Protein AF-A0A965I2K1-F1 (afdb_monomer)

Foldseek 3Di:
DADADQDDPVC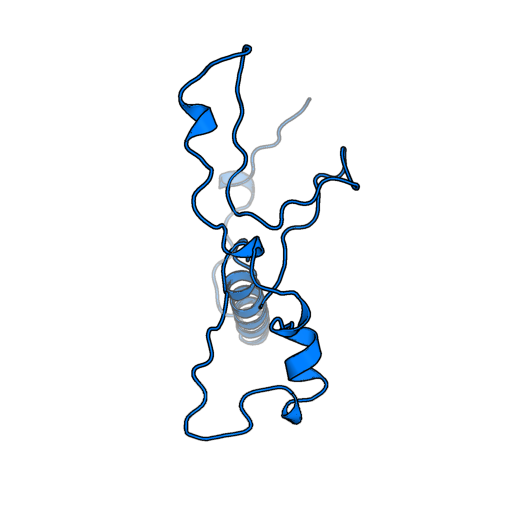RVDGPNFPDDDDDDDDDDPSVPPPDDGPSNPPPVLDDYVVNCVVPVCVDDPDPPDDDDDDPPPCPCVVPVVVVVVVVVVCVVVVHDDDDDCVVPDDDDDD

Mean predicted aligned error: 10.14 Å

Structure (mmCIF, N/CA/C/O backbone):
data_AF-A0A965I2K1-F1
#
_entry.id   AF-A0A965I2K1-F1
#
loop_
_atom_site.group_PDB
_atom_site.id
_atom_site.type_symbol
_atom_site.label_atom_id
_atom_site.label_alt_id
_atom_site.label_comp_id
_atom_site.label_asym_id
_atom_site.label_entity_id
_atom_site.label_seq_id
_atom_site.pdbx_PDB_ins_code
_atom_site.Cartn_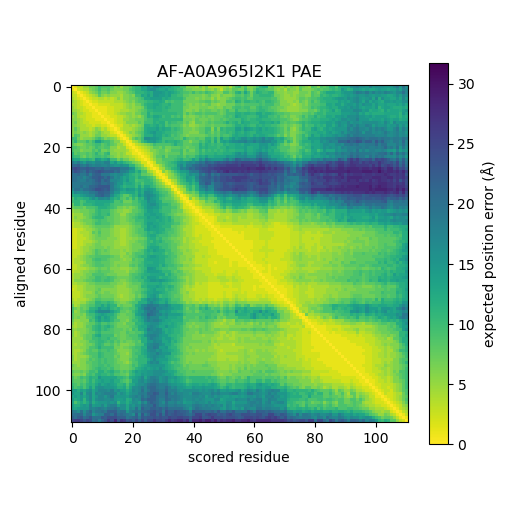x
_atom_site.Cartn_y
_atom_site.Cartn_z
_atom_site.occupancy
_atom_site.B_iso_or_equiv
_atom_site.auth_seq_id
_atom_site.auth_comp_id
_atom_site.auth_asym_id
_atom_site.auth_atom_id
_atom_site.pdbx_PDB_model_num
ATOM 1 N N . ARG A 1 1 ? 8.914 -4.332 -4.362 1.00 77.12 1 ARG A N 1
ATOM 2 C CA . ARG A 1 1 ? 8.014 -3.238 -4.778 1.00 77.12 1 ARG A CA 1
ATOM 3 C C . ARG A 1 1 ? 6.667 -3.457 -4.130 1.00 77.12 1 ARG A C 1
ATOM 5 O O . ARG A 1 1 ? 6.123 -4.542 -4.267 1.00 77.12 1 ARG A O 1
ATOM 12 N N . PHE A 1 2 ? 6.170 -2.484 -3.376 1.00 72.81 2 PHE A N 1
ATOM 13 C CA . PHE A 1 2 ? 4.917 -2.648 -2.635 1.00 72.81 2 PHE A CA 1
ATOM 14 C C . PHE A 1 2 ? 3.669 -2.520 -3.533 1.00 72.81 2 PHE A C 1
ATOM 16 O O . PHE A 1 2 ? 2.660 -3.150 -3.245 1.00 72.81 2 PHE A O 1
ATOM 23 N N . GLY A 1 3 ? 3.753 -1.791 -4.652 1.00 71.00 3 GLY A N 1
ATOM 24 C CA . GLY A 1 3 ? 2.689 -1.697 -5.656 1.00 71.00 3 GLY A CA 1
ATOM 25 C C . GLY A 1 3 ? 3.066 -0.787 -6.831 1.00 71.00 3 GLY A C 1
ATOM 26 O O . GLY A 1 3 ? 4.139 -0.180 -6.830 1.00 71.00 3 GLY A O 1
ATOM 27 N N . SER A 1 4 ? 2.176 -0.693 -7.819 1.00 70.69 4 SER A N 1
ATOM 28 C CA . SER A 1 4 ? 2.214 0.304 -8.899 1.00 70.69 4 SER A CA 1
ATOM 29 C C . SER A 1 4 ? 0.872 1.032 -8.938 1.00 70.69 4 SER A C 1
ATOM 31 O O . SER A 1 4 ? -0.163 0.403 -8.697 1.00 70.69 4 SER A O 1
ATOM 33 N N . ALA A 1 5 ? 0.861 2.331 -9.257 1.00 70.44 5 ALA A N 1
ATOM 34 C CA . ALA A 1 5 ? -0.398 2.992 -9.585 1.00 70.44 5 ALA A CA 1
ATOM 35 C C . ALA A 1 5 ? -1.046 2.288 -10.776 1.00 70.44 5 ALA A C 1
ATOM 37 O O . ALA A 1 5 ? -0.368 1.855 -11.712 1.00 70.44 5 ALA A O 1
ATOM 38 N N . ARG A 1 6 ? -2.374 2.184 -10.729 1.00 70.75 6 ARG A N 1
ATOM 39 C CA . ARG A 1 6 ? -3.134 1.759 -11.900 1.00 70.75 6 ARG A CA 1
ATOM 40 C C . ARG A 1 6 ? -3.067 2.862 -12.959 1.00 70.75 6 ARG A C 1
ATOM 42 O O . ARG A 1 6 ? -2.998 4.038 -12.589 1.00 70.75 6 ARG A O 1
ATOM 49 N N . PRO A 1 7 ? -3.118 2.501 -14.247 1.00 74.62 7 PRO A N 1
ATOM 50 C CA . PRO A 1 7 ? -3.317 3.486 -15.298 1.00 74.62 7 PRO A CA 1
ATOM 51 C C . PRO A 1 7 ? -4.610 4.289 -15.063 1.00 74.62 7 PRO A C 1
ATOM 53 O O . PRO A 1 7 ? -5.539 3.777 -14.422 1.00 74.62 7 PRO A O 1
ATOM 56 N N . PRO A 1 8 ? -4.700 5.522 -15.597 1.00 77.50 8 PRO A N 1
ATOM 57 C CA . PRO A 1 8 ? -5.969 6.230 -15.719 1.00 77.50 8 PRO A CA 1
ATOM 58 C C . PRO A 1 8 ? -7.005 5.353 -16.425 1.00 77.50 8 PRO A C 1
ATOM 60 O O . PRO A 1 8 ? -6.667 4.597 -17.339 1.00 77.50 8 PRO A O 1
ATOM 63 N N . LEU A 1 9 ? -8.272 5.465 -16.027 1.00 81.00 9 LEU A N 1
ATOM 64 C CA . LEU A 1 9 ? -9.342 4.655 -16.612 1.00 81.00 9 LEU A CA 1
ATOM 65 C C . LEU A 1 9 ? -9.515 4.954 -18.109 1.00 81.00 9 LEU A C 1
ATOM 67 O O . LEU A 1 9 ? -9.854 4.073 -18.892 1.00 81.00 9 LEU A O 1
ATOM 71 N N . GLU A 1 10 ? -9.247 6.198 -18.493 1.00 86.62 10 GLU A N 1
ATOM 72 C CA . GLU A 1 10 ? -9.348 6.730 -19.847 1.00 86.62 10 GLU A CA 1
ATOM 73 C C . GLU A 1 10 ? -8.163 6.332 -20.743 1.00 86.62 10 GLU A C 1
ATOM 75 O O . GLU A 1 10 ? -8.240 6.513 -21.955 1.00 86.62 10 GLU A O 1
ATOM 80 N N . ALA A 1 11 ? -7.077 5.811 -20.161 1.00 82.56 11 ALA A N 1
ATOM 81 C CA . ALA A 1 11 ? -5.857 5.412 -20.867 1.00 82.56 11 ALA A CA 1
ATOM 82 C C . ALA A 1 11 ? -5.230 4.159 -20.214 1.00 82.56 11 ALA A C 1
ATOM 84 O O . ALA A 1 11 ? -4.147 4.242 -19.624 1.00 82.56 11 ALA A O 1
ATOM 85 N N . PRO A 1 12 ? -5.905 2.995 -20.274 1.00 81.88 12 PRO A N 1
ATOM 86 C CA . PRO A 1 12 ? -5.486 1.773 -19.581 1.00 81.88 12 PRO A CA 1
ATOM 87 C C . PRO A 1 12 ? -4.129 1.226 -20.053 1.00 81.88 12 PRO A C 1
ATOM 89 O O . PRO A 1 12 ? -3.461 0.504 -19.318 1.00 81.88 12 PRO A O 1
ATOM 92 N N . GLU A 1 13 ? -3.702 1.564 -21.267 1.00 82.06 13 GLU A N 1
ATOM 93 C CA . GLU A 1 13 ? -2.399 1.208 -21.826 1.00 82.06 13 GLU A CA 1
ATOM 94 C C . GLU A 1 13 ? -1.237 2.047 -21.268 1.00 82.06 13 GLU A C 1
ATOM 96 O O . GLU A 1 13 ? -0.069 1.722 -21.496 1.00 82.06 13 GLU A O 1
ATOM 101 N N . MET A 1 14 ? -1.528 3.133 -20.546 1.00 75.88 14 MET A N 1
ATOM 102 C CA . MET A 1 14 ? -0.510 4.037 -20.027 1.00 75.88 14 MET A CA 1
ATOM 103 C C . MET A 1 14 ? 0.265 3.400 -18.870 1.00 75.88 14 MET A C 1
ATOM 105 O O . MET A 1 14 ? -0.284 3.127 -17.807 1.00 75.88 14 MET A O 1
ATOM 109 N N . ASN A 1 15 ? 1.583 3.250 -19.016 1.00 71.19 15 ASN A N 1
ATOM 110 C CA . ASN A 1 15 ? 2.419 2.848 -17.890 1.00 71.19 15 ASN A CA 1
ATOM 111 C C . ASN A 1 15 ? 2.812 4.067 -17.028 1.00 71.19 15 ASN A C 1
ATOM 113 O O . ASN A 1 15 ? 3.562 4.940 -17.468 1.00 71.19 15 ASN A O 1
ATOM 117 N N . VAL A 1 16 ? 2.326 4.096 -15.784 1.00 69.31 16 VAL A N 1
ATOM 118 C CA . VAL A 1 16 ? 2.611 5.125 -14.765 1.00 69.31 16 VAL A CA 1
ATOM 119 C C . VAL A 1 16 ? 3.548 4.618 -13.660 1.00 69.31 16 VAL A C 1
ATOM 121 O O . VAL A 1 16 ? 3.481 5.041 -12.508 1.00 69.31 16 VAL A O 1
ATOM 124 N N . ASP A 1 17 ? 4.462 3.710 -14.007 1.00 67.12 17 ASP A N 1
ATOM 125 C CA . ASP A 1 17 ? 5.473 3.182 -13.084 1.00 67.12 17 ASP A CA 1
ATOM 126 C C . ASP A 1 17 ? 6.386 4.262 -12.482 1.00 67.12 17 ASP A C 1
ATOM 128 O O . ASP A 1 17 ? 6.982 4.060 -11.426 1.00 67.12 17 ASP A O 1
ATOM 132 N N . SER A 1 18 ? 6.504 5.409 -13.150 1.00 62.41 18 SER A N 1
ATOM 133 C CA . SER A 1 18 ? 7.214 6.583 -12.648 1.00 62.41 18 SER A CA 1
ATOM 134 C C . SER A 1 18 ? 6.278 7.513 -11.876 1.00 62.41 18 SER A C 1
ATOM 136 O O . SER A 1 18 ? 5.239 7.904 -12.395 1.00 62.41 18 SER A O 1
ATOM 138 N N . GLU A 1 19 ? 6.707 7.987 -10.704 1.00 59.19 19 GLU A N 1
ATOM 139 C CA . GLU A 1 19 ? 5.953 8.931 -9.850 1.00 59.19 19 GLU A CA 1
ATOM 140 C C . GLU A 1 19 ? 5.745 10.335 -10.457 1.00 59.19 19 GLU A C 1
ATOM 142 O O . GLU A 1 19 ? 5.134 11.201 -9.834 1.00 59.19 19 GLU A O 1
ATOM 147 N N . CYS A 1 20 ? 6.253 10.589 -11.665 1.00 58.75 20 CYS A N 1
ATOM 148 C CA . CYS A 1 20 ? 6.210 11.898 -12.303 1.00 58.75 20 CYS A CA 1
ATOM 149 C C . CYS A 1 20 ? 5.612 11.800 -13.708 1.00 58.75 20 CYS A C 1
ATOM 151 O O . CYS A 1 20 ? 6.219 11.219 -14.613 1.00 58.75 20 CYS A O 1
ATOM 153 N N . LEU A 1 21 ? 4.473 12.464 -13.905 1.00 61.94 21 LEU A N 1
ATOM 154 C CA . LEU A 1 21 ? 3.970 12.850 -15.220 1.00 61.94 21 LEU A CA 1
ATOM 155 C C . LEU A 1 21 ? 4.523 14.235 -15.563 1.00 61.94 21 LEU A C 1
ATOM 157 O O . LEU A 1 21 ? 4.502 15.146 -14.739 1.00 61.94 21 LEU A O 1
ATOM 161 N N . THR A 1 22 ? 5.058 14.400 -16.771 1.00 64.06 22 THR A N 1
ATOM 162 C CA . THR A 1 22 ? 5.545 15.699 -17.252 1.00 64.06 22 THR A CA 1
ATOM 163 C C . THR A 1 22 ? 4.756 16.100 -18.484 1.00 64.06 22 THR A C 1
ATOM 165 O O . THR A 1 22 ? 4.800 15.412 -19.500 1.00 64.06 22 THR A O 1
ATOM 168 N N . PHE A 1 23 ? 4.071 17.237 -18.405 1.00 65.38 23 PHE A N 1
ATOM 169 C CA . PHE A 1 23 ? 3.435 17.864 -19.557 1.00 65.38 23 PHE A CA 1
ATOM 170 C C . PHE A 1 23 ? 4.435 18.811 -20.220 1.00 65.38 23 PHE A C 1
ATOM 172 O O . PHE A 1 23 ? 5.039 19.653 -19.555 1.00 65.38 23 PHE A O 1
ATOM 179 N N . ALA A 1 24 ? 4.628 18.670 -21.528 1.00 68.44 24 ALA A N 1
ATOM 180 C CA . ALA A 1 24 ? 5.493 19.534 -22.320 1.00 68.44 24 ALA A CA 1
ATOM 181 C C . ALA A 1 24 ? 4.713 20.060 -23.527 1.00 68.44 24 ALA A C 1
ATOM 183 O O . ALA A 1 24 ? 4.066 19.284 -24.226 1.00 68.44 24 ALA A O 1
ATOM 184 N N . ALA A 1 25 ? 4.783 21.367 -23.776 1.00 62.94 25 ALA A N 1
ATOM 185 C CA . ALA A 1 25 ? 4.177 21.997 -24.943 1.00 62.94 25 ALA A CA 1
ATOM 186 C C . ALA A 1 25 ? 5.278 22.504 -25.885 1.00 62.94 25 ALA A C 1
ATOM 188 O O . ALA A 1 25 ? 6.052 23.388 -25.522 1.00 62.94 25 ALA A O 1
ATOM 189 N N . GLY A 1 26 ? 5.332 21.960 -27.102 1.00 64.69 26 GLY A N 1
ATOM 190 C CA . GLY A 1 26 ? 6.260 22.384 -28.156 1.00 64.69 26 GLY A CA 1
ATOM 191 C C . GLY A 1 26 ? 7.547 21.545 -28.271 1.00 64.69 26 GLY A C 1
ATOM 192 O O . GLY A 1 26 ? 7.865 20.750 -27.389 1.00 64.69 26 GLY A O 1
ATOM 193 N N . PRO A 1 27 ? 8.305 21.698 -29.375 1.00 62.25 27 PRO A N 1
ATOM 194 C CA . PRO A 1 27 ? 9.401 20.789 -29.737 1.00 62.25 27 PRO A CA 1
ATOM 195 C C . PRO A 1 27 ? 10.682 20.932 -28.891 1.00 62.25 27 PRO A C 1
ATOM 197 O O . PRO A 1 27 ? 11.557 20.073 -28.975 1.00 62.25 27 PRO A O 1
ATOM 200 N N . ARG A 1 28 ? 10.827 21.995 -28.082 1.00 53.22 28 ARG A N 1
ATOM 201 C CA . ARG A 1 28 ? 11.970 22.210 -27.172 1.00 53.22 28 ARG A CA 1
ATOM 202 C C . ARG A 1 28 ? 11.558 23.014 -25.937 1.00 53.22 28 ARG A C 1
ATOM 204 O O . ARG A 1 28 ? 11.530 24.240 -25.974 1.00 53.22 28 ARG A O 1
ATOM 211 N N . THR A 1 29 ? 11.314 22.337 -24.822 1.00 55.03 29 THR A N 1
ATOM 212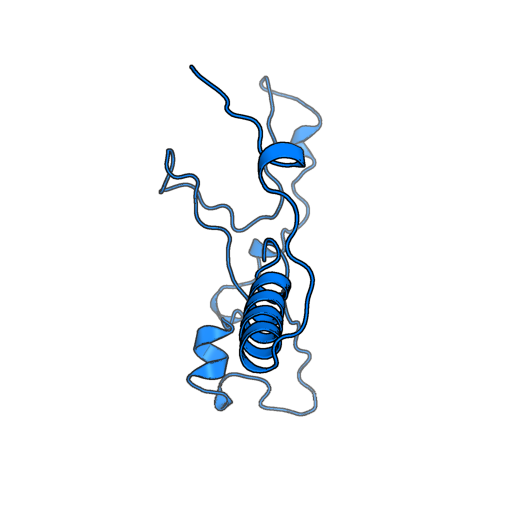 C CA . THR A 1 29 ? 11.094 22.963 -23.507 1.00 55.03 29 T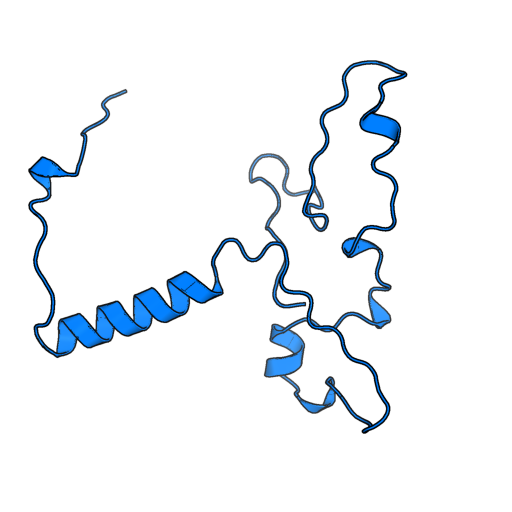HR A CA 1
ATOM 213 C C . THR A 1 29 ? 11.991 22.324 -22.447 1.00 55.03 29 THR A C 1
ATOM 215 O O . THR A 1 29 ? 12.370 21.165 -22.573 1.00 55.03 29 THR A O 1
ATOM 218 N N . LYS A 1 30 ? 12.306 23.062 -21.366 1.00 53.19 30 LYS A N 1
ATOM 219 C CA . LYS A 1 30 ? 13.117 22.611 -20.203 1.00 53.19 30 LYS A CA 1
ATOM 220 C C . LYS A 1 30 ? 12.651 21.288 -19.562 1.00 53.19 30 LYS A C 1
ATOM 222 O O . LYS A 1 30 ? 13.378 20.703 -18.768 1.00 53.19 30 LYS A O 1
ATOM 227 N N . THR A 1 31 ? 11.463 20.806 -19.903 1.00 52.56 31 THR A N 1
ATOM 228 C CA . THR A 1 31 ? 10.929 19.492 -19.530 1.00 52.56 31 THR A CA 1
ATOM 229 C C . THR A 1 31 ? 11.715 18.313 -20.115 1.00 52.56 31 THR A C 1
ATOM 231 O O . THR A 1 31 ? 11.617 17.210 -19.587 1.00 52.56 31 THR A O 1
ATOM 234 N N . SER A 1 32 ? 12.569 18.525 -21.125 1.00 51.44 32 SER A N 1
ATOM 235 C CA . SER A 1 32 ? 13.485 17.498 -21.648 1.00 51.44 32 SER A CA 1
ATOM 236 C C . SER A 1 32 ? 14.616 17.101 -20.681 1.00 51.44 32 SER A C 1
ATOM 238 O O . SER A 1 32 ? 15.370 16.181 -20.980 1.00 51.44 32 SER A O 1
ATOM 240 N N . PHE A 1 33 ? 14.746 17.765 -19.524 1.00 52.09 33 PHE A N 1
ATOM 241 C CA . PHE A 1 33 ? 15.721 17.421 -18.477 1.00 52.09 33 PHE A CA 1
ATOM 242 C C . PHE A 1 33 ? 15.210 16.381 -17.457 1.00 52.09 33 PHE A C 1
ATOM 244 O O . PHE A 1 33 ? 15.967 15.978 -16.578 1.00 52.09 33 PHE A O 1
ATOM 251 N N . GLY A 1 34 ? 13.968 15.893 -17.575 1.00 52.50 34 GLY A N 1
ATOM 252 C CA . GLY A 1 34 ? 13.387 14.855 -16.701 1.00 52.50 34 GLY A CA 1
ATOM 253 C C . GLY A 1 34 ? 13.888 13.422 -16.957 1.00 52.50 34 GLY A C 1
ATOM 254 O O . GLY A 1 34 ? 13.127 12.471 -16.793 1.00 52.50 34 GLY A O 1
ATOM 255 N N . GLY A 1 35 ? 15.133 13.272 -17.421 1.00 50.81 35 GLY A N 1
ATOM 256 C CA . GLY A 1 35 ? 15.740 12.015 -17.877 1.00 50.81 35 GLY A CA 1
ATOM 257 C C . GLY A 1 35 ? 16.719 11.375 -16.891 1.00 50.81 35 GLY A C 1
ATOM 258 O O . GLY A 1 35 ? 17.505 10.514 -17.283 1.00 50.81 35 GLY A O 1
ATOM 259 N N . THR A 1 36 ? 16.737 11.798 -15.627 1.00 55.09 36 THR A N 1
ATOM 260 C CA . THR A 1 36 ? 17.490 11.074 -14.597 1.00 55.09 36 THR A CA 1
ATOM 261 C C . THR A 1 36 ? 16.866 9.690 -14.429 1.00 55.09 36 THR A C 1
ATOM 263 O O . THR A 1 36 ? 15.640 9.598 -14.379 1.00 55.09 36 THR A O 1
ATOM 266 N N . LYS A 1 37 ? 17.701 8.639 -14.351 1.00 54.75 37 LYS A N 1
ATOM 267 C CA . LYS A 1 37 ? 17.276 7.246 -14.116 1.00 54.75 37 LYS A CA 1
ATOM 268 C C . LYS A 1 37 ? 16.110 7.205 -13.137 1.00 54.75 37 LYS A C 1
ATOM 270 O O . LYS A 1 37 ? 16.259 7.593 -11.976 1.00 54.75 37 LYS A O 1
ATOM 275 N N . LYS A 1 38 ? 14.960 6.766 -13.625 1.00 63.09 38 LYS A N 1
ATOM 276 C CA . LYS A 1 38 ? 13.747 6.664 -12.835 1.00 63.09 38 LYS A CA 1
ATOM 277 C C . LYS A 1 38 ? 13.816 5.384 -12.022 1.00 63.09 38 LYS A C 1
ATOM 279 O O . LYS A 1 38 ? 14.476 4.418 -12.399 1.00 63.09 38 LYS A O 1
ATOM 284 N N . PHE A 1 39 ? 13.118 5.358 -10.895 1.00 62.22 39 PHE A N 1
ATOM 285 C CA . PHE A 1 39 ? 13.052 4.150 -10.076 1.00 62.22 39 PHE A CA 1
ATOM 286 C C . PHE A 1 39 ? 12.446 2.960 -10.845 1.00 62.22 39 PHE A C 1
ATOM 288 O O . PHE A 1 39 ? 12.827 1.811 -10.637 1.00 62.22 39 PHE A O 1
ATOM 295 N N . SER A 1 40 ? 11.569 3.261 -11.805 1.00 63.62 40 SER A N 1
ATOM 296 C CA . SER A 1 40 ? 11.011 2.315 -12.771 1.00 63.62 40 SER A CA 1
ATOM 297 C C . SER A 1 40 ? 12.047 1.669 -13.698 1.00 63.62 40 SER A C 1
ATOM 299 O O . SER A 1 40 ? 11.753 0.637 -14.287 1.00 63.62 40 SER A O 1
ATOM 301 N N . ASP A 1 41 ? 13.257 2.227 -13.816 1.00 72.19 41 ASP A N 1
ATOM 302 C CA . ASP A 1 41 ? 14.304 1.732 -14.721 1.00 72.19 41 ASP A CA 1
ATOM 303 C C . ASP A 1 41 ? 15.120 0.576 -14.107 1.00 72.19 41 ASP A C 1
ATOM 305 O O . ASP A 1 41 ? 16.114 0.124 -14.683 1.00 72.19 41 ASP A O 1
ATOM 309 N N . ILE A 1 42 ? 14.745 0.100 -12.911 1.00 77.06 42 ILE A N 1
ATOM 310 C CA . ILE A 1 42 ? 15.329 -1.112 -12.330 1.00 77.06 42 ILE A CA 1
ATOM 311 C C . ILE A 1 42 ? 14.934 -2.306 -13.196 1.00 77.06 42 ILE A C 1
ATOM 313 O O . ILE A 1 42 ? 13.762 -2.517 -13.483 1.00 77.06 42 ILE A O 1
ATOM 317 N N . ASP A 1 43 ? 15.917 -3.128 -13.552 1.00 81.44 43 ASP A N 1
ATOM 318 C CA . ASP A 1 43 ? 15.699 -4.390 -14.255 1.00 81.44 43 ASP A CA 1
ATOM 319 C C . ASP A 1 43 ? 14.610 -5.233 -13.569 1.00 81.44 43 ASP A C 1
ATOM 321 O O . ASP A 1 43 ? 14.733 -5.565 -12.387 1.00 81.44 43 ASP A O 1
ATOM 325 N N . SER A 1 44 ? 13.566 -5.591 -14.323 1.00 78.31 44 SER A N 1
ATOM 326 C CA . SER A 1 44 ? 12.456 -6.438 -13.870 1.00 78.31 44 SER A CA 1
ATOM 327 C C . SER A 1 44 ? 12.919 -7.743 -13.213 1.00 78.31 44 SER A C 1
ATOM 329 O O . SER A 1 44 ? 12.317 -8.167 -12.233 1.00 78.31 44 SER A O 1
ATOM 331 N N . ALA A 1 45 ? 14.047 -8.321 -13.646 1.00 83.69 45 ALA A N 1
ATOM 332 C CA . ALA A 1 45 ? 14.613 -9.531 -13.046 1.00 83.69 45 ALA A CA 1
ATOM 333 C C . ALA A 1 45 ? 15.1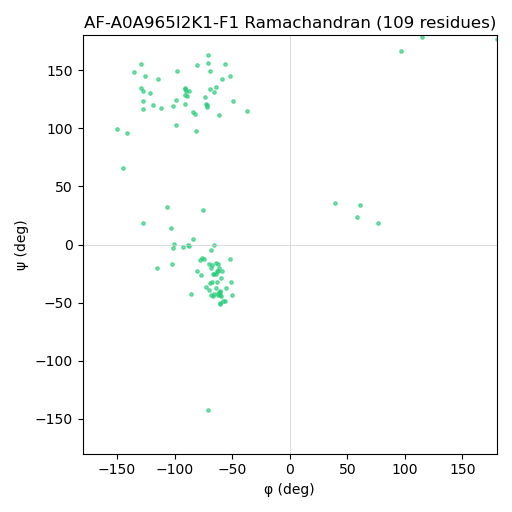32 -9.321 -11.609 1.00 83.69 45 ALA A C 1
ATOM 335 O O . ALA A 1 45 ? 15.357 -10.281 -10.873 1.00 83.69 45 ALA A O 1
ATOM 336 N N . LYS A 1 46 ? 15.347 -8.066 -11.201 1.00 85.00 46 LYS A N 1
ATOM 337 C CA . LYS A 1 46 ? 15.752 -7.668 -9.842 1.00 85.00 46 LYS A CA 1
ATOM 338 C C . LYS A 1 46 ? 14.582 -7.136 -9.020 1.00 85.00 46 LYS A C 1
ATOM 340 O O . LYS A 1 46 ? 14.771 -6.789 -7.853 1.00 85.00 46 LYS A O 1
ATOM 345 N N . GLN A 1 47 ? 13.400 -7.034 -9.620 1.00 87.25 47 GLN A N 1
ATOM 346 C CA . GLN A 1 47 ? 12.196 -6.609 -8.934 1.00 87.25 47 GLN A CA 1
ATOM 347 C C . GLN A 1 47 ? 11.466 -7.831 -8.380 1.00 87.25 47 GLN A C 1
ATOM 349 O O . GLN A 1 47 ? 11.305 -8.845 -9.047 1.00 87.25 47 GLN A O 1
ATOM 354 N N . ILE A 1 48 ? 11.029 -7.715 -7.132 1.00 89.81 48 ILE A N 1
ATOM 355 C CA . ILE A 1 48 ? 10.145 -8.679 -6.480 1.00 89.81 48 ILE A CA 1
ATOM 356 C C . ILE A 1 48 ? 8.984 -7.861 -5.932 1.00 89.81 48 ILE A C 1
ATOM 358 O O . ILE A 1 48 ? 9.213 -6.875 -5.211 1.00 89.81 48 ILE A O 1
ATOM 362 N N . SER A 1 49 ? 7.754 -8.196 -6.309 1.00 87.56 49 SER A N 1
ATOM 363 C CA . SER A 1 49 ? 6.569 -7.543 -5.757 1.00 87.56 49 SER A CA 1
ATOM 364 C C . SER A 1 49 ? 6.357 -7.975 -4.300 1.00 87.56 49 SER A C 1
ATOM 366 O O . SER A 1 49 ? 6.851 -9.012 -3.857 1.00 87.56 49 SER A O 1
ATOM 368 N N . LEU A 1 50 ? 5.658 -7.163 -3.506 1.00 87.25 50 LEU A N 1
ATOM 369 C CA . LEU A 1 50 ? 5.312 -7.563 -2.145 1.00 87.25 50 LEU A CA 1
ATOM 370 C C . LEU A 1 50 ? 4.387 -8.785 -2.160 1.00 87.25 50 LEU A C 1
ATOM 372 O O . LEU A 1 50 ? 4.557 -9.662 -1.327 1.00 87.25 50 LEU A O 1
ATOM 376 N N . GLU A 1 51 ? 3.457 -8.863 -3.110 1.00 87.94 51 GLU A N 1
ATOM 377 C CA . GLU A 1 51 ? 2.592 -10.031 -3.293 1.00 87.94 51 GLU A CA 1
ATOM 378 C C . GLU A 1 51 ? 3.414 -11.310 -3.496 1.00 87.94 51 GLU A C 1
ATOM 380 O O . GLU A 1 51 ? 3.217 -12.289 -2.782 1.00 87.94 51 GLU A O 1
ATOM 385 N N . GLU A 1 52 ? 4.399 -11.275 -4.396 1.00 91.88 52 GLU A N 1
ATOM 386 C CA . GLU A 1 52 ? 5.303 -12.400 -4.635 1.00 91.88 52 GLU A CA 1
ATOM 387 C C . GLU A 1 52 ? 6.100 -12.774 -3.382 1.00 91.88 52 GLU A C 1
ATOM 389 O O . GLU A 1 52 ? 6.281 -13.955 -3.095 1.00 91.88 52 GLU A O 1
ATOM 394 N N . LEU A 1 53 ? 6.569 -11.775 -2.629 1.00 93.25 53 LEU A N 1
ATOM 395 C CA . LEU A 1 53 ? 7.326 -11.989 -1.397 1.00 93.25 53 LEU A CA 1
ATOM 396 C C . LEU A 1 53 ? 6.458 -12.558 -0.263 1.00 93.25 53 LEU A C 1
ATOM 398 O O . LEU A 1 53 ? 6.958 -13.318 0.563 1.00 93.25 53 LEU A O 1
ATOM 402 N N . LEU A 1 54 ? 5.178 -12.185 -0.201 1.00 92.38 54 LEU A N 1
ATOM 403 C CA . LEU A 1 54 ? 4.216 -12.730 0.759 1.00 92.38 54 LEU A CA 1
ATOM 404 C C . LEU A 1 54 ? 3.823 -14.168 0.402 1.00 92.38 54 LEU A C 1
ATOM 406 O O . LEU A 1 54 ? 3.655 -14.986 1.303 1.00 92.38 54 LEU A O 1
ATOM 410 N N . ALA A 1 55 ? 3.700 -14.473 -0.892 1.00 96.00 55 ALA A N 1
ATOM 411 C CA . ALA A 1 55 ? 3.420 -15.819 -1.380 1.00 96.00 55 ALA A CA 1
ATOM 412 C C . ALA A 1 55 ? 4.615 -16.770 -1.188 1.00 96.00 55 ALA A C 1
ATOM 414 O O . ALA A 1 55 ? 4.426 -17.930 -0.828 1.00 96.00 55 ALA A O 1
ATOM 415 N N . ASP A 1 56 ? 5.839 -16.278 -1.398 1.00 96.31 56 ASP A N 1
ATOM 416 C CA . ASP A 1 56 ? 7.074 -17.034 -1.199 1.00 96.31 56 ASP A CA 1
ATOM 417 C C . ASP A 1 56 ? 8.189 -16.157 -0.591 1.00 96.31 56 ASP A C 1
ATOM 419 O O . ASP A 1 56 ? 8.955 -15.497 -1.310 1.00 96.31 56 ASP A O 1
ATOM 423 N N . PRO A 1 57 ? 8.357 -16.197 0.745 1.00 94.94 57 PRO A N 1
ATOM 424 C CA . PRO A 1 57 ? 9.403 -15.448 1.437 1.00 94.94 57 PRO A CA 1
ATOM 425 C C . PRO A 1 57 ? 10.834 -15.821 1.026 1.00 94.94 57 PRO A C 1
ATOM 427 O O . PRO A 1 57 ? 11.753 -15.024 1.233 1.00 94.94 57 PRO A O 1
ATOM 430 N N . SER A 1 58 ? 11.053 -17.005 0.436 1.00 94.56 58 SER A N 1
ATOM 431 C CA . SER A 1 58 ? 12.388 -17.457 0.022 1.00 94.56 58 SER A CA 1
ATOM 432 C C . SER A 1 58 ? 12.960 -16.642 -1.142 1.00 94.56 58 SER A C 1
ATOM 434 O O . SER A 1 58 ? 14.181 -16.560 -1.299 1.00 94.56 58 SER A O 1
ATOM 436 N N . ARG A 1 59 ? 12.092 -15.957 -1.900 1.00 92.75 59 ARG A N 1
ATOM 437 C CA . ARG A 1 59 ? 12.476 -15.023 -2.967 1.00 92.75 59 ARG A CA 1
ATOM 438 C C . ARG A 1 59 ? 13.121 -13.742 -2.451 1.00 92.75 59 ARG A C 1
ATOM 440 O O . ARG A 1 59 ? 13.735 -13.028 -3.235 1.00 92.75 59 ARG A O 1
ATOM 447 N N . GLY A 1 60 ? 12.966 -13.432 -1.163 1.00 92.75 60 GLY A N 1
ATOM 448 C CA . GLY A 1 60 ? 13.530 -12.245 -0.533 1.00 92.75 60 GLY A CA 1
ATOM 449 C C . GLY A 1 60 ? 15.053 -12.298 -0.373 1.00 92.75 60 GLY A C 1
ATOM 450 O O . GLY A 1 60 ? 15.810 -12.758 -1.226 1.00 92.75 60 GLY A O 1
ATOM 451 N N . ARG A 1 61 ? 15.547 -11.779 0.752 1.00 93.88 61 ARG A N 1
ATOM 452 C CA . ARG A 1 61 ? 16.984 -11.789 1.046 1.00 93.88 61 ARG A CA 1
ATOM 453 C C . ARG A 1 61 ? 17.445 -13.211 1.371 1.00 93.88 61 ARG A C 1
ATOM 455 O O . ARG A 1 61 ? 17.045 -13.766 2.387 1.00 93.88 61 ARG A O 1
ATOM 462 N N . THR A 1 62 ? 18.363 -13.751 0.575 1.00 94.62 62 THR A N 1
ATOM 463 C CA . THR A 1 62 ? 18.912 -15.107 0.738 1.00 94.62 62 THR A CA 1
ATOM 464 C C . THR A 1 62 ? 20.306 -15.128 1.373 1.00 94.62 62 THR A C 1
ATOM 466 O O . THR A 1 62 ? 20.753 -16.169 1.851 1.00 94.62 62 THR A O 1
ATOM 469 N N . LYS A 1 63 ? 21.022 -13.991 1.407 1.00 96.12 63 LYS A N 1
ATOM 470 C CA . LYS A 1 63 ? 22.370 -13.882 1.999 1.00 96.12 63 LYS A CA 1
ATOM 471 C C . LYS A 1 63 ? 22.538 -12.636 2.867 1.00 96.12 63 LYS A C 1
ATOM 473 O O . LYS A 1 63 ? 22.017 -11.557 2.581 1.00 96.12 63 LYS A O 1
ATOM 478 N N . LYS A 1 64 ? 23.372 -12.748 3.907 1.00 96.50 64 LYS A N 1
ATOM 479 C CA . LYS A 1 64 ? 23.664 -11.644 4.840 1.00 96.50 64 LYS A CA 1
ATOM 480 C C . LYS A 1 64 ? 24.380 -10.455 4.180 1.00 96.50 64 LYS A C 1
ATOM 482 O O . LYS A 1 64 ? 24.241 -9.338 4.654 1.00 96.50 64 LYS A 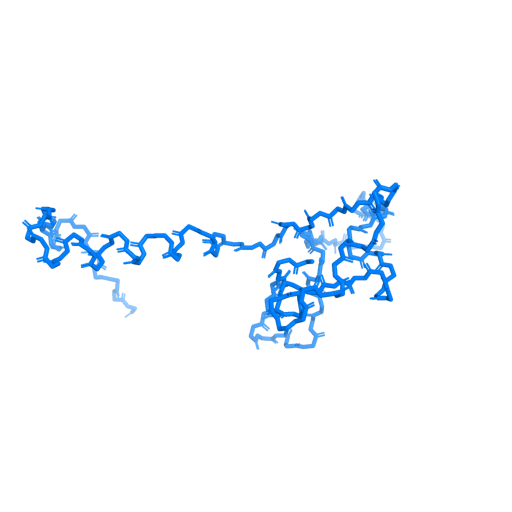O 1
ATOM 487 N N . ASN A 1 65 ? 25.105 -10.643 3.084 1.00 96.81 65 ASN A N 1
ATOM 488 C CA . ASN A 1 65 ? 25.800 -9.551 2.390 1.00 96.81 65 ASN A CA 1
ATOM 489 C C . ASN A 1 65 ? 24.985 -8.904 1.255 1.00 96.81 65 ASN A C 1
ATOM 491 O O . ASN A 1 65 ? 25.468 -7.962 0.635 1.00 96.81 65 ASN A O 1
ATOM 495 N N . GLN A 1 66 ? 23.773 -9.390 0.966 1.00 95.06 66 GLN A N 1
ATOM 496 C CA . GLN A 1 66 ? 22.911 -8.760 -0.032 1.00 95.06 66 GLN A CA 1
ATOM 497 C C . GLN A 1 66 ? 22.407 -7.410 0.468 1.00 95.06 66 GLN A C 1
ATOM 499 O O . GLN A 1 66 ? 21.909 -7.293 1.590 1.0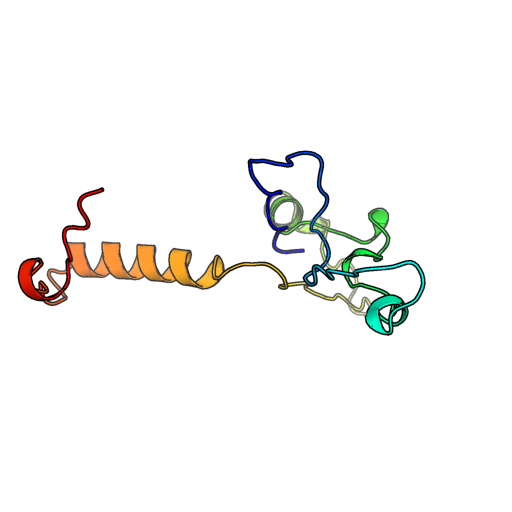0 95.06 66 GLN A O 1
ATOM 504 N N . ILE A 1 67 ? 22.499 -6.416 -0.409 1.00 91.69 67 ILE A N 1
ATOM 505 C CA . ILE A 1 67 ? 21.859 -5.119 -0.239 1.00 91.69 67 ILE A CA 1
ATOM 506 C C . ILE A 1 67 ? 20.485 -5.219 -0.892 1.00 91.69 67 ILE A C 1
ATOM 508 O O . ILE A 1 67 ? 20.378 -5.507 -2.082 1.00 91.69 67 ILE A O 1
ATOM 512 N N . THR A 1 68 ? 19.439 -4.999 -0.106 1.00 91.88 68 THR A N 1
ATOM 513 C CA . THR A 1 68 ? 18.052 -4.991 -0.575 1.00 91.88 68 THR A CA 1
ATOM 514 C C . THR A 1 68 ? 17.474 -3.597 -0.426 1.00 91.88 68 THR A C 1
ATOM 516 O O . THR A 1 68 ? 17.725 -2.929 0.576 1.00 91.88 68 THR A O 1
ATOM 519 N N . PHE A 1 69 ? 16.650 -3.188 -1.383 1.00 87.25 69 PHE A N 1
ATOM 520 C CA . PHE A 1 69 ? 15.919 -1.932 -1.327 1.00 87.25 69 PHE A CA 1
ATOM 521 C C . PHE A 1 69 ? 14.417 -2.202 -1.418 1.00 87.25 69 PHE A C 1
ATOM 523 O O . PHE A 1 69 ? 13.966 -2.929 -2.302 1.00 87.25 69 PHE A O 1
ATOM 530 N N . SER A 1 70 ? 13.648 -1.618 -0.498 1.00 85.75 70 SER A N 1
ATOM 531 C CA . SER A 1 70 ? 12.188 -1.673 -0.529 1.00 85.75 70 SER A CA 1
ATOM 532 C C . SER A 1 70 ? 11.653 -0.383 -1.134 1.00 85.75 70 SER A C 1
ATOM 534 O O . SER A 1 70 ? 11.638 0.662 -0.487 1.00 85.75 70 SER A O 1
ATOM 536 N N . GLU A 1 71 ? 11.246 -0.481 -2.394 1.00 80.38 71 GLU A N 1
ATOM 537 C CA . GLU A 1 71 ? 10.538 0.576 -3.106 1.00 80.38 71 GLU A CA 1
ATOM 538 C C . GLU A 1 71 ? 9.104 0.668 -2.570 1.00 80.38 71 GLU A C 1
ATOM 540 O O . GLU A 1 71 ? 8.370 -0.331 -2.551 1.00 80.38 71 GLU A O 1
ATOM 545 N N . ARG A 1 72 ? 8.772 1.857 -2.053 1.00 75.81 72 ARG A N 1
ATOM 546 C CA . ARG A 1 72 ? 7.488 2.197 -1.422 1.00 75.81 72 ARG A CA 1
ATOM 547 C C . ARG A 1 72 ? 6.865 3.459 -2.023 1.00 75.81 72 ARG A C 1
ATOM 549 O O . ARG A 1 72 ? 6.049 4.108 -1.368 1.00 75.81 72 ARG A O 1
ATOM 556 N N . GLY A 1 73 ? 7.313 3.844 -3.209 1.00 69.56 73 GLY A N 1
ATOM 557 C CA . GLY A 1 73 ? 6.733 4.931 -3.962 1.00 69.56 73 GLY A CA 1
ATOM 558 C C . GLY A 1 73 ? 5.365 4.551 -4.508 1.00 69.56 73 GLY A C 1
ATOM 559 O O . GLY A 1 73 ? 4.978 3.382 -4.543 1.00 69.56 73 GLY A O 1
ATOM 560 N N . ASN A 1 74 ? 4.607 5.565 -4.907 1.00 67.38 74 ASN A N 1
ATOM 561 C CA . ASN A 1 74 ? 3.336 5.404 -5.613 1.00 67.38 74 ASN A CA 1
ATOM 562 C C . ASN A 1 74 ? 2.249 4.584 -4.878 1.00 67.38 74 ASN A C 1
ATOM 564 O O . ASN A 1 74 ? 1.347 4.012 -5.489 1.00 67.38 74 ASN A O 1
ATOM 568 N N . LEU A 1 75 ? 2.323 4.509 -3.546 1.00 66.88 75 LEU A N 1
ATOM 569 C CA . LEU A 1 75 ? 1.389 3.720 -2.741 1.00 66.88 75 LEU A CA 1
ATOM 570 C C . LEU A 1 75 ? 0.123 4.466 -2.347 1.00 66.88 75 LEU A C 1
ATOM 572 O O . LEU A 1 75 ? -0.689 3.874 -1.656 1.00 66.88 75 LEU A O 1
ATOM 576 N N . HIS A 1 76 ? -0.042 5.740 -2.722 1.00 70.19 76 HIS A N 1
ATOM 577 C CA . HIS A 1 76 ? -1.257 6.549 -2.511 1.00 70.19 76 HIS A CA 1
ATOM 578 C C . HIS A 1 76 ? -1.968 6.343 -1.152 1.00 70.19 76 HIS A C 1
ATOM 580 O O . HIS A 1 76 ? -3.191 6.351 -1.066 1.00 70.19 76 HIS A O 1
ATOM 586 N N . GLY A 1 77 ? -1.212 6.124 -0.072 1.00 69.31 77 GLY A N 1
ATOM 587 C CA . GLY A 1 77 ? -1.771 5.882 1.259 1.00 69.31 77 GLY A CA 1
ATOM 588 C C . GLY A 1 77 ? -2.351 4.484 1.518 1.00 69.31 77 GLY A C 1
ATOM 589 O O . GLY A 1 77 ? -3.065 4.323 2.505 1.00 69.31 77 GLY A O 1
ATOM 590 N N . LEU A 1 78 ? -2.001 3.463 0.722 1.00 75.31 78 LEU A N 1
ATOM 591 C CA . LEU A 1 78 ? -2.421 2.067 0.915 1.00 75.31 78 LEU A CA 1
ATOM 592 C C . LEU A 1 78 ? -2.174 1.559 2.339 1.00 75.31 78 LEU A C 1
ATOM 594 O O . LEU A 1 78 ? -3.020 0.922 2.960 1.00 75.31 78 LEU A O 1
ATOM 598 N N . GLN A 1 79 ? -1.002 1.891 2.871 1.00 78.88 79 GLN A N 1
ATOM 599 C CA . GLN A 1 79 ? -0.604 1.552 4.234 1.00 78.88 79 GLN A CA 1
ATOM 600 C C . GLN A 1 79 ? -1.439 2.263 5.313 1.00 78.88 79 GLN A C 1
ATOM 602 O O . GLN A 1 79 ? -1.524 1.772 6.433 1.00 78.88 79 GLN A O 1
ATOM 607 N N . PHE A 1 80 ? -2.034 3.419 5.005 1.00 84.56 80 PHE A N 1
ATOM 608 C CA . PHE A 1 80 ? -2.816 4.188 5.970 1.00 84.56 80 PHE A CA 1
ATOM 609 C C . PHE A 1 80 ? -4.259 3.706 6.024 1.00 84.56 80 PHE A C 1
ATOM 611 O O . PHE A 1 80 ? -4.780 3.539 7.124 1.00 84.56 80 PHE A O 1
ATOM 618 N N . TYR A 1 81 ? -4.897 3.426 4.880 1.00 82.69 81 TYR A N 1
ATOM 619 C CA . TYR A 1 81 ? -6.286 2.958 4.909 1.00 82.69 81 TYR A CA 1
ATOM 620 C C . TYR A 1 81 ? -6.412 1.565 5.530 1.00 82.69 81 TYR A C 1
ATOM 622 O O . TYR A 1 81 ? -7.421 1.285 6.167 1.00 82.69 81 TYR A O 1
ATOM 630 N N . SER A 1 82 ? -5.408 0.690 5.376 1.00 84.62 82 SER A N 1
ATOM 631 C CA . SER A 1 82 ? -5.459 -0.660 5.951 1.00 84.62 82 SER A CA 1
ATOM 632 C C . SER A 1 82 ? -5.453 -0.613 7.480 1.00 84.62 82 SER A C 1
ATOM 634 O O . SER A 1 82 ? -6.256 -1.282 8.128 1.00 84.62 82 SER A O 1
ATOM 636 N N . VAL A 1 83 ? -4.610 0.247 8.059 1.00 91.56 83 VAL A N 1
ATOM 637 C CA . VAL A 1 83 ? -4.599 0.519 9.501 1.00 91.56 83 VAL A CA 1
ATOM 638 C C . VAL A 1 83 ? -5.871 1.250 9.925 1.00 91.56 83 VAL A C 1
ATOM 640 O O . VAL A 1 83 ? -6.463 0.885 10.936 1.00 91.56 83 VAL A O 1
ATOM 643 N N . ALA A 1 84 ? -6.321 2.246 9.158 1.00 92.94 84 ALA A N 1
ATOM 644 C CA . ALA A 1 84 ? -7.530 3.002 9.474 1.00 92.94 84 ALA A CA 1
ATOM 645 C C . ALA A 1 84 ? -8.775 2.105 9.524 1.00 92.94 84 ALA A C 1
ATOM 647 O O . ALA A 1 84 ? -9.547 2.217 10.470 1.00 92.94 84 ALA A O 1
ATOM 648 N N . GLY A 1 85 ? -8.935 1.184 8.568 1.00 92.56 85 GLY A N 1
ATOM 649 C CA . GLY A 1 85 ? -10.026 0.208 8.555 1.00 92.56 85 GLY A CA 1
ATOM 650 C C . GLY A 1 85 ? -10.002 -0.690 9.791 1.00 92.56 85 GLY A C 1
ATOM 651 O O . GLY A 1 85 ? -10.990 -0.760 10.515 1.00 92.56 85 GLY A O 1
ATOM 652 N N . ALA A 1 86 ? -8.845 -1.282 10.108 1.00 95.06 86 ALA A N 1
ATOM 653 C CA . ALA A 1 86 ? -8.701 -2.131 11.292 1.00 95.06 86 ALA A CA 1
ATOM 654 C C . ALA A 1 86 ? -8.980 -1.377 12.607 1.00 95.06 86 ALA A C 1
ATOM 656 O O . ALA A 1 86 ? -9.612 -1.909 13.522 1.00 95.06 86 ALA A O 1
ATOM 657 N N . VAL A 1 87 ? -8.520 -0.126 12.716 1.00 96.44 87 VAL A N 1
ATOM 658 C CA . VAL A 1 87 ? -8.790 0.734 13.878 1.00 96.44 87 VAL A CA 1
ATOM 659 C C . VAL A 1 87 ? -10.273 1.085 13.963 1.00 96.44 87 VAL A C 1
ATOM 661 O O . VAL A 1 87 ? -10.842 1.001 15.049 1.00 96.44 87 VAL A O 1
ATOM 664 N N . TYR A 1 88 ? -10.896 1.446 12.841 1.00 95.06 88 TYR A N 1
ATOM 665 C CA . TYR A 1 88 ? -12.313 1.791 12.765 1.00 95.06 88 TYR A CA 1
ATOM 666 C C . TYR A 1 88 ? -13.204 0.618 13.185 1.00 95.06 88 TYR A C 1
ATOM 668 O O . TYR A 1 88 ? -14.022 0.763 14.091 1.00 95.06 88 TYR A O 1
ATOM 676 N N . GLU A 1 89 ? -12.990 -0.566 12.610 1.00 96.00 89 GLU A N 1
ATOM 677 C CA . GLU A 1 89 ? -13.739 -1.779 12.957 1.00 96.00 89 GLU A CA 1
ATOM 678 C C . GLU A 1 89 ? -13.568 -2.140 14.441 1.00 96.00 89 GLU A C 1
ATOM 680 O O . GLU A 1 89 ? -14.540 -2.407 15.148 1.00 96.00 89 GLU A O 1
ATOM 685 N N . SER A 1 90 ? -12.338 -2.067 14.958 1.00 97.69 90 SER A N 1
ATOM 686 C CA . SER A 1 90 ? -12.056 -2.297 16.378 1.00 97.69 90 SER A CA 1
ATOM 687 C C . SER A 1 90 ? -12.751 -1.272 17.282 1.00 97.69 90 SER A C 1
ATOM 689 O O . SER A 1 90 ? -13.329 -1.647 18.305 1.00 97.69 90 SER A O 1
ATOM 691 N N . ALA A 1 91 ? -12.755 0.010 16.909 1.00 97.44 91 ALA A N 1
ATOM 692 C CA . ALA A 1 91 ? -13.444 1.061 17.654 1.00 97.44 91 ALA A CA 1
ATOM 693 C C . ALA A 1 91 ? -14.959 0.815 17.710 1.00 97.44 91 ALA A C 1
ATOM 695 O O . ALA A 1 91 ? -15.532 0.876 18.799 1.00 97.44 91 ALA A O 1
ATOM 696 N N . LEU A 1 92 ? -15.578 0.428 16.587 1.00 95.62 92 LEU A N 1
ATOM 697 C CA . LEU A 1 92 ? -16.999 0.070 16.531 1.00 95.62 92 LEU A CA 1
ATOM 698 C C . LEU A 1 92 ? -17.340 -1.077 17.486 1.00 95.62 92 LEU A C 1
ATOM 700 O O . LEU A 1 92 ? -18.267 -0.955 18.284 1.00 95.62 92 LEU A O 1
ATOM 704 N N . THR A 1 93 ? -16.561 -2.166 17.475 1.00 97.50 93 THR A N 1
ATOM 705 C CA . THR A 1 93 ? -16.819 -3.319 18.365 1.00 97.50 93 THR A CA 1
ATOM 706 C C . THR A 1 93 ? -16.721 -2.978 19.854 1.00 97.50 93 THR A C 1
ATOM 708 O O . THR A 1 93 ? -17.297 -3.673 20.687 1.00 97.50 93 THR A O 1
ATOM 711 N N . ARG A 1 94 ? -16.000 -1.906 20.197 1.00 98.00 94 ARG A N 1
ATOM 712 C CA . ARG A 1 94 ? -15.777 -1.448 21.573 1.00 98.00 94 ARG A CA 1
ATOM 713 C C . ARG A 1 94 ? -16.680 -0.281 21.973 1.00 98.00 94 ARG A C 1
ATOM 715 O O . ARG A 1 94 ? -16.546 0.203 23.093 1.00 98.00 94 ARG A O 1
ATOM 722 N N . GLY A 1 95 ? -17.552 0.190 21.079 1.00 96.75 95 GLY A N 1
ATOM 723 C CA . GLY A 1 95 ? -18.370 1.381 21.316 1.00 96.75 95 GLY A CA 1
ATOM 724 C C . GLY A 1 95 ? -17.536 2.648 21.535 1.00 96.75 95 GLY A C 1
ATOM 725 O O . GLY A 1 95 ? -17.902 3.492 22.348 1.00 96.75 95 GLY A O 1
ATOM 726 N N . LEU A 1 96 ? -16.385 2.756 20.866 1.00 97.19 96 LEU A N 1
ATOM 727 C CA . LEU A 1 96 ? -15.495 3.914 20.938 1.00 97.19 96 LEU A CA 1
ATOM 728 C C . LEU A 1 96 ? -15.724 4.847 19.745 1.00 97.19 96 LEU A C 1
ATOM 730 O O . LEU A 1 96 ? -15.990 4.394 18.635 1.00 97.19 96 LEU A O 1
ATOM 734 N N . GLY A 1 97 ? -15.516 6.144 19.963 1.00 93.56 97 GLY A N 1
ATOM 735 C CA . GLY A 1 97 ? -15.633 7.177 18.934 1.00 93.56 97 GLY A CA 1
ATOM 736 C C . GLY A 1 97 ? -16.766 8.159 19.215 1.00 93.56 97 GLY A C 1
ATOM 737 O O . GLY A 1 97 ? -17.470 8.054 20.216 1.00 93.56 97 GLY A O 1
ATOM 738 N N . LEU A 1 98 ? -16.900 9.143 18.331 1.00 91.12 98 LEU A N 1
ATOM 739 C CA . LEU A 1 98 ? -17.964 10.138 18.351 1.00 91.12 98 LEU A CA 1
ATOM 740 C C . LEU A 1 98 ? -18.590 10.177 16.964 1.00 91.12 98 LEU A C 1
ATOM 742 O O . LEU A 1 98 ? -17.873 10.191 15.961 1.00 91.12 98 LEU A O 1
ATOM 746 N N . GLU A 1 99 ? -19.914 10.198 16.914 1.00 88.69 99 GLU A N 1
ATOM 747 C CA . GLU A 1 99 ? -20.630 10.443 15.672 1.00 88.69 99 GLU A CA 1
ATOM 748 C C . GLU A 1 99 ? -20.503 11.926 15.315 1.00 88.69 99 GLU A C 1
ATOM 750 O O . GLU A 1 99 ? -20.763 12.804 16.141 1.00 88.69 99 GLU A O 1
ATOM 755 N N . LEU A 1 100 ? -20.049 12.202 14.095 1.00 88.25 100 LEU A N 1
ATOM 756 C CA . LEU A 1 100 ? -20.012 13.559 13.567 1.00 88.25 100 LEU A CA 1
ATOM 757 C C . LEU A 1 100 ? -21.363 13.856 12.905 1.00 88.25 100 LEU A C 1
ATOM 759 O O . LEU A 1 100 ? -21.810 13.033 12.103 1.00 88.25 100 LEU A O 1
ATOM 763 N N . PRO A 1 101 ? -22.006 15.003 13.190 1.00 88.38 101 PRO A N 1
ATOM 764 C CA . PRO A 1 101 ? -23.271 15.356 12.555 1.00 88.38 101 PRO A CA 1
ATOM 765 C C . PRO A 1 101 ? -23.083 15.473 11.041 1.00 88.38 101 PRO A C 1
ATOM 767 O O . PRO A 1 101 ? -22.404 16.377 10.562 1.00 88.38 101 PRO A O 1
ATOM 770 N N . GLY A 1 102 ? -23.661 14.546 10.274 1.00 84.56 102 GLY A N 1
ATOM 771 C CA . GLY A 1 102 ? -23.463 14.491 8.822 1.00 84.56 102 GLY A CA 1
ATOM 772 C C . GLY A 1 102 ? -23.821 15.802 8.118 1.00 84.56 102 GLY A C 1
ATOM 773 O O . GLY A 1 102 ? -23.100 16.221 7.219 1.00 84.56 102 GLY A O 1
ATOM 774 N N . ASP A 1 103 ? -24.866 16.486 8.582 1.00 87.69 103 ASP A N 1
ATOM 775 C CA . ASP A 1 103 ? -25.3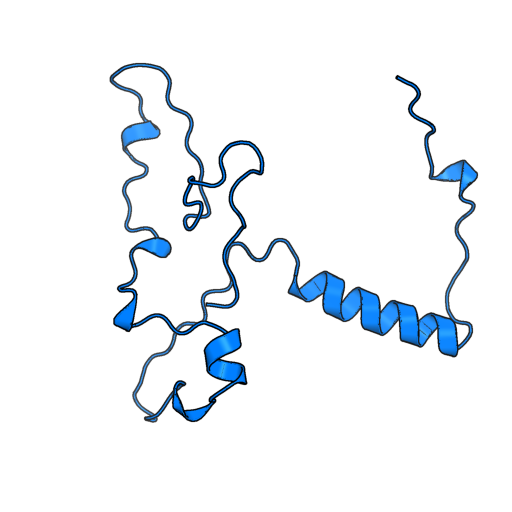48 17.741 7.996 1.00 87.69 103 ASP A CA 1
ATOM 776 C C . ASP A 1 103 ? -24.352 18.907 8.134 1.00 87.69 103 ASP A C 1
ATOM 778 O O . ASP A 1 103 ? -24.347 19.807 7.295 1.00 87.69 103 ASP A O 1
ATOM 782 N N . ASP A 1 104 ? -23.469 18.875 9.138 1.00 84.06 104 ASP A N 1
ATOM 783 C CA . ASP A 1 104 ? -22.445 1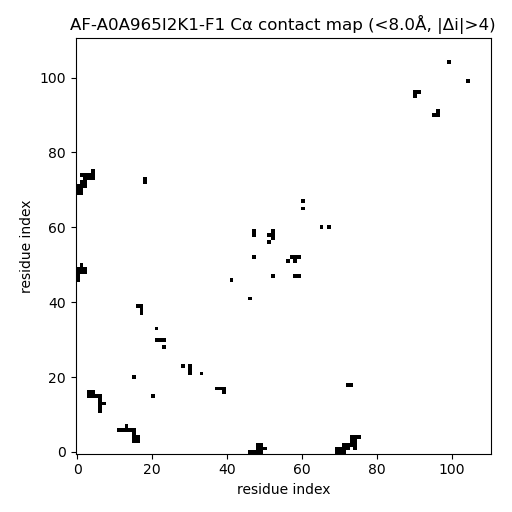9.910 9.341 1.00 84.06 104 ASP A CA 1
ATOM 784 C C . ASP A 1 104 ? -21.229 19.711 8.418 1.00 84.06 104 ASP A C 1
ATOM 786 O O . ASP A 1 104 ? -20.481 20.654 8.149 1.00 84.06 104 ASP A O 1
ATOM 790 N N . PHE A 1 105 ? -21.012 18.482 7.933 1.00 83.81 105 PHE A N 1
ATOM 791 C CA . PHE A 1 105 ? -19.808 18.093 7.189 1.00 83.81 105 PHE A CA 1
ATOM 792 C C . PHE A 1 105 ? -20.065 17.693 5.731 1.00 83.81 105 PHE A C 1
ATOM 794 O O . PHE A 1 105 ? -19.131 17.702 4.927 1.00 83.81 105 PHE A O 1
ATOM 801 N N . LEU A 1 106 ? -21.294 17.323 5.366 1.00 85.56 106 LEU A N 1
ATOM 802 C CA . LEU A 1 106 ? -21.635 16.846 4.029 1.00 85.56 106 LEU A CA 1
ATOM 803 C C . LEU A 1 106 ? -22.318 17.946 3.215 1.00 85.56 106 LEU A C 1
ATOM 805 O O . LEU A 1 106 ? -23.411 18.405 3.533 1.00 85.56 106 LEU A O 1
ATOM 809 N N . GLN A 1 107 ? -21.702 18.326 2.096 1.00 82.38 107 GLN A N 1
ATOM 810 C CA . GLN A 1 107 ? -22.325 19.210 1.117 1.00 82.38 107 GLN A CA 1
ATOM 811 C C . GLN A 1 107 ? -23.070 18.387 0.063 1.00 82.38 107 GLN A C 1
ATOM 813 O O . GLN A 1 107 ? -22.501 17.507 -0.583 1.00 82.38 107 GLN A O 1
ATOM 818 N N . THR A 1 108 ? -24.338 18.712 -0.178 1.00 78.94 108 THR A N 1
ATOM 819 C CA . THR A 1 108 ? -25.078 18.177 -1.327 1.00 78.94 108 THR A CA 1
ATOM 820 C C . THR A 1 108 ? -24.723 18.985 -2.574 1.00 78.94 108 THR A C 1
ATOM 822 O O . THR A 1 108 ? -25.267 20.062 -2.808 1.00 78.94 108 THR A O 1
ATOM 825 N N . ILE A 1 109 ? -23.800 18.477 -3.391 1.00 78.12 109 ILE A N 1
ATOM 826 C CA . ILE A 1 109 ? -23.517 19.051 -4.712 1.00 78.12 109 ILE A CA 1
ATOM 827 C C . ILE A 1 109 ? -24.568 18.504 -5.682 1.00 78.12 109 ILE A C 1
ATOM 829 O O . ILE A 1 109 ? -24.611 17.305 -5.950 1.00 78.12 109 ILE A O 1
ATOM 833 N N . ARG A 1 110 ? -25.453 19.376 -6.169 1.00 70.00 110 ARG A N 1
ATOM 834 C CA . ARG A 1 110 ? -26.402 19.059 -7.244 1.00 70.00 110 ARG A CA 1
ATOM 835 C C . ARG A 1 110 ? -25.824 19.605 -8.551 1.00 70.00 110 ARG A C 1
ATOM 837 O O . ARG A 1 110 ? -25.485 20.787 -8.593 1.00 70.00 110 ARG A O 1
ATOM 844 N N . ASN A 1 111 ? -25.677 18.735 -9.550 1.00 53.31 111 ASN A N 1
ATOM 845 C CA . ASN A 1 111 ? -25.333 19.106 -10.928 1.00 53.31 111 ASN A CA 1
ATOM 846 C C . ASN A 1 111 ? -26.527 19.747 -11.636 1.00 53.31 111 ASN A C 1
ATOM 848 O O . ASN A 1 111 ? -27.667 19.313 -11.346 1.00 53.31 111 ASN A O 1
#

pLDDT: mean 79.35, std 13.97, range [50.81, 98.0]

Secondary structure (DSSP, 8-state):
----PPPPTT-TT----SS------SSS-GGGG--S--GGGS-GGG---HHHHHH-GGGS--STT-------TT-TTHHHHHHHHHHHHHHHHTT-S----HHHH------

Radius of gyration: 21.13 Å; Cα contacts (8 Å, |Δi|>4): 64; chains: 1; bounding box: 52×40×51 Å

Sequence (111 aa):
RFGSARPPLEAPEMNVDSECLTFAAGPRTKTSFGGTKKFSDIDSAKQISLEELLADPSRGRTKKNQITFSERGNLHGLQFYSVAGAVYESALTRGLGLELPGDDFLQTIRN

Solvent-accessible surface area (backbone atoms only — not comparable to full-atom values): 7583 Å² total; per-residue (Å²): 53,70,60,68,50,77,42,54,88,92,42,70,87,47,85,51,70,50,94,68,87,81,89,77,81,73,99,81,51,86,66,77,69,77,71,67,89,50,85,60,71,56,59,68,92,79,58,55,46,43,69,56,38,71,77,38,61,79,76,50,89,82,54,93,84,65,88,83,80,83,51,69,61,63,46,91,55,58,77,52,55,58,51,48,50,57,50,50,54,53,28,57,80,68,74,51,85,78,90,73,65,57,80,84,74,55,80,87,85,79,132